Protein AF-A0A7S1EB55-F1 (afdb_monomer)

Sequence (118 aa):
DGFRHRAAELATEWLGPRTELEIQQTLRREVDQERWTSLDRTLKREAGDDGMVHVERLNEPRLQRQRLLLIGRLQRLQRLGLADEAQPGTWTVHNDAEKTLRALGERGDIIRTMQRAM

Organism: Hemiselmis andersenii (NCBI:txid464988)

pLDDT: mean 88.05, std 15.8, range [36.75, 98.56]

Radius of gyration: 16.53 Å; Cα contacts (8 Å, |Δi|>4): 101; chains: 1; bounding box: 44×37×44 Å

Structure (mmCIF, N/CA/C/O backbone):
data_AF-A0A7S1EB55-F1
#
_entry.id   AF-A0A7S1EB55-F1
#
loop_
_atom_site.group_PDB
_atom_site.id
_atom_site.type_symbol
_atom_site.label_atom_id
_atom_site.label_alt_id
_atom_site.label_comp_id
_atom_site.label_asym_id
_atom_site.label_entity_id
_atom_site.label_seq_id
_atom_site.pdbx_PDB_ins_code
_atom_site.Cartn_x
_atom_site.Cartn_y
_atom_site.Cartn_z
_atom_site.occupancy
_atom_site.B_iso_or_equiv
_atom_site.auth_seq_id
_atom_site.auth_comp_id
_atom_site.auth_asym_id
_atom_site.auth_atom_id
_atom_site.pdbx_PDB_model_num
ATOM 1 N N . ASP A 1 1 ? 28.077 0.378 4.914 1.00 45.34 1 ASP A N 1
ATOM 2 C CA . ASP A 1 1 ? 26.864 1.199 4.730 1.00 45.34 1 ASP A CA 1
ATOM 3 C C . ASP A 1 1 ? 26.921 2.024 3.464 1.00 45.34 1 ASP A C 1
ATOM 5 O O . ASP A 1 1 ? 27.881 2.745 3.227 1.00 45.34 1 ASP A O 1
ATOM 9 N N . GLY A 1 2 ? 25.958 1.778 2.577 1.00 46.44 2 GLY A N 1
ATOM 10 C CA . GLY A 1 2 ? 26.042 2.123 1.160 1.00 46.44 2 GLY A CA 1
ATOM 11 C C . GLY A 1 2 ? 25.578 3.536 0.812 1.00 46.44 2 GLY A C 1
ATOM 12 O O . GLY A 1 2 ? 24.846 4.179 1.561 1.00 46.44 2 GLY A O 1
ATOM 13 N N . PHE A 1 3 ? 25.950 3.966 -0.396 1.00 39.62 3 PHE A N 1
ATOM 14 C CA . PHE A 1 3 ? 25.624 5.246 -1.043 1.00 39.62 3 PHE A CA 1
ATOM 15 C C . PHE A 1 3 ? 24.188 5.770 -0.826 1.00 39.62 3 PHE A C 1
ATOM 17 O O . PHE A 1 3 ? 23.989 6.981 -0.806 1.00 39.62 3 PHE A O 1
ATOM 24 N N . ARG A 1 4 ? 23.189 4.897 -0.615 1.00 45.62 4 ARG A N 1
ATOM 25 C CA . ARG A 1 4 ? 21.804 5.291 -0.292 1.00 45.62 4 ARG A CA 1
ATOM 26 C C . ARG A 1 4 ? 21.666 6.082 1.012 1.00 45.62 4 ARG A C 1
ATOM 28 O O . ARG A 1 4 ? 20.822 6.968 1.062 1.00 45.62 4 ARG A O 1
ATOM 35 N N . HIS A 1 5 ? 22.459 5.775 2.039 1.00 36.75 5 HIS A N 1
ATOM 36 C CA . HIS A 1 5 ? 22.375 6.472 3.326 1.00 36.75 5 HIS A CA 1
ATOM 37 C C . HIS A 1 5 ? 22.942 7.894 3.209 1.00 36.75 5 HIS A C 1
ATOM 39 O O . HIS A 1 5 ? 22.239 8.857 3.495 1.00 36.75 5 HIS A O 1
ATOM 45 N N . ARG A 1 6 ? 24.140 8.036 2.620 1.00 45.69 6 ARG A N 1
ATOM 46 C CA . ARG A 1 6 ? 24.749 9.349 2.336 1.00 45.69 6 ARG A CA 1
ATOM 47 C C . ARG A 1 6 ? 23.917 10.215 1.388 1.00 45.69 6 ARG A C 1
ATOM 49 O O . ARG A 1 6 ? 23.848 11.420 1.582 1.00 45.69 6 ARG A O 1
ATOM 56 N N . ALA A 1 7 ? 23.278 9.627 0.373 1.00 50.66 7 ALA A N 1
ATOM 57 C CA . ALA A 1 7 ? 22.420 10.380 -0.545 1.00 50.66 7 ALA A CA 1
ATOM 58 C C . ALA A 1 7 ? 21.149 10.920 0.139 1.00 50.66 7 ALA A C 1
ATOM 60 O O . ALA A 1 7 ? 20.686 12.004 -0.207 1.00 50.66 7 ALA A O 1
ATOM 61 N N . ALA A 1 8 ? 20.595 10.186 1.111 1.00 49.53 8 ALA A N 1
ATOM 62 C CA . ALA A 1 8 ? 19.437 10.631 1.886 1.00 49.53 8 ALA A CA 1
ATOM 63 C C . ALA A 1 8 ? 19.793 11.762 2.871 1.00 49.53 8 ALA A C 1
ATOM 65 O O . ALA A 1 8 ? 19.012 12.701 3.019 1.00 49.53 8 ALA A O 1
ATOM 66 N N . GLU A 1 9 ? 20.975 11.711 3.492 1.00 52.88 9 GLU A N 1
ATOM 67 C CA . GLU A 1 9 ? 21.476 12.780 4.371 1.00 52.88 9 GLU A CA 1
ATOM 68 C C . GLU A 1 9 ? 21.755 14.077 3.594 1.00 52.88 9 GLU A C 1
ATOM 70 O O . GLU A 1 9 ? 21.224 15.125 3.955 1.00 52.88 9 GLU A O 1
ATOM 75 N N . LEU A 1 10 ? 22.469 13.997 2.462 1.00 51.56 10 LEU A N 1
ATOM 76 C CA . LEU A 1 10 ? 22.752 15.154 1.594 1.00 51.56 10 LEU A CA 1
ATOM 77 C C . LEU A 1 10 ? 21.479 15.803 1.028 1.00 51.56 10 LEU A C 1
ATOM 79 O O . LEU A 1 10 ? 21.393 17.023 0.939 1.00 51.56 10 LEU A O 1
ATOM 83 N N . ALA A 1 11 ? 20.465 15.011 0.666 1.00 54.59 11 ALA A N 1
ATOM 84 C CA . ALA A 1 11 ? 19.188 15.558 0.206 1.00 54.59 11 ALA A CA 1
ATOM 85 C C . ALA A 1 11 ? 18.431 16.290 1.330 1.00 54.59 11 ALA A C 1
ATOM 87 O O . ALA A 1 11 ? 17.809 17.318 1.075 1.00 54.59 11 ALA A O 1
ATOM 88 N N . THR A 1 12 ? 18.510 15.788 2.566 1.00 56.69 12 THR A N 1
ATOM 89 C CA . THR A 1 12 ? 17.856 16.393 3.740 1.00 56.69 12 THR A CA 1
ATOM 90 C C . THR A 1 12 ? 18.517 17.715 4.139 1.00 56.69 12 THR A C 1
ATOM 92 O O . THR A 1 12 ? 17.830 18.633 4.573 1.00 56.69 12 THR A O 1
ATOM 95 N N . GLU A 1 13 ? 19.831 17.849 3.948 1.00 57.19 13 GLU A N 1
ATOM 96 C CA . GLU A 1 13 ? 20.578 19.078 4.245 1.00 57.19 13 GLU A CA 1
ATOM 97 C C . GLU A 1 13 ? 20.228 20.237 3.289 1.00 57.19 13 GLU A C 1
ATOM 99 O O . GLU A 1 13 ? 20.185 21.391 3.706 1.00 57.19 13 GLU A O 1
ATOM 104 N N . TRP A 1 14 ? 19.897 19.937 2.028 1.00 57.16 14 TRP A N 1
ATOM 105 C CA . TRP A 1 14 ? 19.578 20.948 1.008 1.00 57.16 14 TRP A CA 1
ATOM 106 C C . TRP A 1 14 ? 18.073 21.213 0.843 1.00 57.16 14 TRP A C 1
ATOM 108 O O . TRP A 1 14 ? 17.688 22.308 0.438 1.00 57.16 14 TRP A O 1
ATOM 118 N N . LEU A 1 15 ? 17.217 20.226 1.139 1.00 64.00 15 LEU A N 1
ATOM 119 C CA . LEU A 1 15 ? 15.754 20.319 0.988 1.00 64.00 15 LEU A CA 1
ATOM 120 C C . LEU A 1 15 ? 15.006 20.424 2.328 1.00 64.00 15 LEU A C 1
ATOM 122 O O . LEU A 1 15 ? 13.803 20.680 2.333 1.00 64.00 15 LEU A O 1
ATOM 126 N N . GLY A 1 16 ? 15.700 20.239 3.454 1.00 66.75 16 GLY A N 1
ATOM 127 C CA . GLY A 1 16 ? 15.094 20.114 4.778 1.00 66.75 16 GLY A CA 1
ATOM 128 C C . GLY A 1 16 ? 14.458 18.734 5.026 1.00 66.75 16 GLY A C 1
ATOM 129 O O . GLY A 1 16 ? 14.359 17.901 4.118 1.00 66.75 16 GLY A O 1
ATOM 130 N N . PRO A 1 17 ? 14.020 18.448 6.269 1.00 72.12 17 PRO A N 1
ATOM 131 C CA . PRO A 1 17 ? 13.246 17.244 6.562 1.00 72.12 17 PRO A CA 1
ATOM 132 C C . PRO A 1 17 ? 11.932 17.267 5.774 1.00 72.12 17 PRO A C 1
ATOM 134 O O . PRO A 1 17 ? 11.227 18.277 5.778 1.00 72.12 17 PRO A O 1
ATOM 137 N N . ARG A 1 18 ? 11.565 16.145 5.136 1.00 73.94 18 ARG A N 1
ATOM 138 C CA . ARG A 1 18 ? 10.251 16.033 4.481 1.00 73.94 18 ARG A CA 1
ATOM 139 C C . ARG A 1 18 ? 9.146 16.351 5.476 1.00 73.94 18 ARG A C 1
ATOM 141 O O . ARG A 1 18 ? 9.063 15.747 6.546 1.00 73.94 18 ARG A O 1
ATOM 148 N N . THR A 1 19 ? 8.255 17.242 5.078 1.00 82.75 19 THR A N 1
ATOM 149 C CA . THR A 1 19 ? 7.072 17.575 5.861 1.00 82.75 19 THR A CA 1
ATOM 150 C C . THR A 1 19 ? 6.078 16.411 5.857 1.00 82.75 19 THR A C 1
ATOM 152 O O . THR A 1 19 ? 6.005 15.623 4.908 1.00 82.75 19 THR A O 1
ATOM 155 N N . GLU A 1 20 ? 5.245 16.321 6.896 1.00 80.19 20 GLU A N 1
ATOM 156 C CA . GLU A 1 20 ? 4.140 15.351 6.945 1.00 80.19 20 GLU A CA 1
ATOM 157 C C . GLU A 1 20 ? 3.234 15.478 5.708 1.00 80.19 20 GLU A C 1
ATOM 159 O O . GLU A 1 20 ? 2.808 14.475 5.141 1.00 80.19 20 GLU A O 1
ATOM 164 N N . LEU A 1 21 ? 2.989 16.706 5.235 1.00 82.81 21 LEU A N 1
ATOM 165 C CA . LEU A 1 21 ? 2.180 16.959 4.043 1.00 82.81 21 LEU A CA 1
ATOM 166 C C . LEU A 1 21 ? 2.782 16.306 2.795 1.00 82.81 21 LEU A C 1
ATOM 168 O O . LEU A 1 21 ? 2.072 15.652 2.033 1.00 82.81 21 LEU A O 1
ATOM 172 N N . GLU A 1 22 ? 4.086 16.458 2.587 1.00 85.19 22 GLU A N 1
ATOM 173 C CA . GLU A 1 22 ? 4.776 15.842 1.459 1.00 85.19 22 GLU A CA 1
ATOM 174 C C . GLU A 1 22 ? 4.739 14.313 1.560 1.00 85.19 22 GLU A C 1
ATOM 176 O O . GLU A 1 22 ? 4.464 13.635 0.565 1.00 85.19 22 GLU A O 1
ATOM 181 N N . ILE A 1 23 ? 4.962 13.758 2.756 1.00 84.50 23 ILE A N 1
ATOM 182 C CA . ILE A 1 23 ? 4.848 12.314 3.008 1.00 84.50 23 ILE A CA 1
ATOM 183 C C . ILE A 1 23 ? 3.452 11.821 2.606 1.00 84.50 23 ILE A C 1
ATOM 185 O O . ILE A 1 23 ? 3.341 10.891 1.805 1.00 84.50 23 ILE A O 1
ATOM 189 N N . GLN A 1 24 ? 2.395 12.497 3.060 1.00 86.50 24 GLN A N 1
ATOM 190 C CA . GLN A 1 24 ? 1.012 12.169 2.705 1.00 86.50 24 GLN A CA 1
ATOM 191 C C . GLN A 1 24 ? 0.749 12.281 1.198 1.00 86.50 24 GLN A C 1
ATOM 193 O O . GLN A 1 24 ? 0.080 11.423 0.623 1.00 86.50 24 GLN A O 1
ATOM 198 N N . GLN A 1 25 ? 1.291 13.297 0.522 1.00 90.81 25 GLN A N 1
ATOM 199 C CA . GLN A 1 25 ? 1.160 13.434 -0.932 1.00 90.81 25 GLN A CA 1
ATOM 200 C C . GLN A 1 25 ? 1.838 12.287 -1.688 1.00 90.81 25 GLN A C 1
ATOM 202 O O . GLN A 1 25 ? 1.285 11.796 -2.672 1.00 90.81 25 GLN A O 1
ATOM 207 N N . THR A 1 26 ? 3.010 11.834 -1.238 1.00 91.88 26 THR A N 1
ATOM 208 C CA . THR A 1 26 ? 3.666 10.656 -1.822 1.00 91.88 26 THR A CA 1
ATOM 209 C C . THR A 1 26 ? 2.822 9.410 -1.626 1.00 91.88 26 THR A C 1
ATOM 211 O O . THR A 1 26 ? 2.550 8.721 -2.604 1.00 91.88 26 THR A O 1
ATOM 214 N N . LEU A 1 27 ? 2.354 9.155 -0.401 1.00 93.44 27 LEU A N 1
ATOM 215 C CA . LEU A 1 27 ? 1.539 7.979 -0.101 1.00 93.44 27 LEU A CA 1
ATOM 216 C C . LEU A 1 27 ? 0.227 7.976 -0.897 1.00 93.44 27 LEU A C 1
ATOM 218 O O . LEU A 1 27 ? -0.166 6.941 -1.423 1.00 93.44 27 LEU A O 1
ATOM 222 N N . ARG A 1 28 ? -0.415 9.137 -1.085 1.00 96.25 28 ARG A N 1
ATOM 223 C CA . ARG A 1 28 ? -1.595 9.270 -1.960 1.00 96.25 28 ARG A CA 1
ATOM 224 C C . ARG A 1 28 ? -1.316 8.815 -3.387 1.00 96.25 28 ARG A C 1
ATOM 226 O O . ARG A 1 28 ? -2.135 8.114 -3.965 1.00 96.25 28 ARG A O 1
ATOM 233 N N . ARG A 1 29 ? -0.157 9.176 -3.946 1.00 96.38 29 ARG A N 1
ATOM 234 C CA . ARG A 1 29 ? 0.236 8.746 -5.297 1.00 96.38 29 ARG A CA 1
ATOM 235 C C . ARG A 1 29 ? 0.536 7.253 -5.374 1.00 96.38 29 ARG A C 1
ATOM 237 O O . ARG A 1 29 ? 0.454 6.704 -6.463 1.00 96.38 29 ARG A O 1
ATOM 244 N N . GLU A 1 30 ? 0.923 6.608 -4.275 1.00 98.19 30 GLU A N 1
ATOM 245 C CA . GLU A 1 30 ? 1.200 5.166 -4.252 1.00 98.19 30 GLU A CA 1
ATOM 246 C C . GLU A 1 30 ? -0.069 4.317 -4.375 1.00 98.19 30 GLU A C 1
ATOM 248 O O . GLU A 1 30 ? 0.008 3.214 -4.911 1.00 98.19 30 GLU A O 1
ATOM 253 N N . VAL A 1 31 ? -1.230 4.835 -3.950 1.00 98.50 31 VAL A N 1
ATOM 254 C CA . VAL A 1 31 ? -2.509 4.105 -3.969 1.00 98.50 31 VAL A CA 1
ATOM 255 C C . VAL A 1 31 ? -2.787 3.492 -5.341 1.00 98.50 31 VAL A C 1
ATOM 257 O O . VAL A 1 31 ? -3.038 2.290 -5.425 1.00 98.50 31 VAL A O 1
ATOM 260 N N . ASP A 1 32 ? -2.657 4.276 -6.412 1.00 97.75 32 ASP A N 1
ATOM 261 C CA . ASP A 1 32 ? -3.045 3.859 -7.764 1.00 97.75 32 ASP A CA 1
ATOM 262 C C . ASP A 1 32 ? -1.929 3.189 -8.578 1.00 97.75 32 ASP A C 1
ATOM 264 O O . ASP A 1 32 ? -2.200 2.647 -9.655 1.00 97.75 32 ASP A O 1
ATOM 268 N N . GLN A 1 33 ? -0.685 3.196 -8.086 1.00 97.69 33 GLN A N 1
ATOM 269 C CA . GLN A 1 33 ? 0.463 2.714 -8.856 1.00 97.69 33 GLN A CA 1
ATOM 270 C C . GLN A 1 33 ? 0.436 1.201 -9.066 1.00 97.69 33 GLN A C 1
ATOM 272 O O . GLN A 1 33 ? 0.347 0.423 -8.121 1.00 97.69 33 GLN A O 1
ATOM 277 N N . GLU A 1 34 ? 0.657 0.766 -10.300 1.00 97.69 34 GLU A N 1
ATOM 278 C CA . GLU A 1 34 ? 0.824 -0.648 -10.657 1.00 97.69 34 GLU A CA 1
ATOM 279 C C . GLU A 1 34 ? 2.257 -1.122 -10.373 1.00 97.69 34 GLU A C 1
ATOM 281 O O . GLU A 1 34 ? 2.973 -1.595 -11.249 1.00 97.69 34 GLU A O 1
ATOM 286 N N . ARG A 1 35 ? 2.720 -0.919 -9.137 1.00 98.06 35 ARG A N 1
ATOM 287 C CA . ARG A 1 35 ? 4.025 -1.387 -8.664 1.00 98.06 35 ARG A CA 1
ATOM 288 C C . ARG A 1 35 ? 4.002 -1.708 -7.180 1.00 98.06 35 ARG A C 1
ATOM 290 O O . ARG A 1 35 ? 3.080 -1.291 -6.492 1.00 98.06 35 ARG A O 1
ATOM 297 N N . TRP A 1 36 ? 5.024 -2.403 -6.682 1.00 98.31 36 TRP A N 1
ATOM 298 C CA . TRP A 1 36 ? 5.172 -2.652 -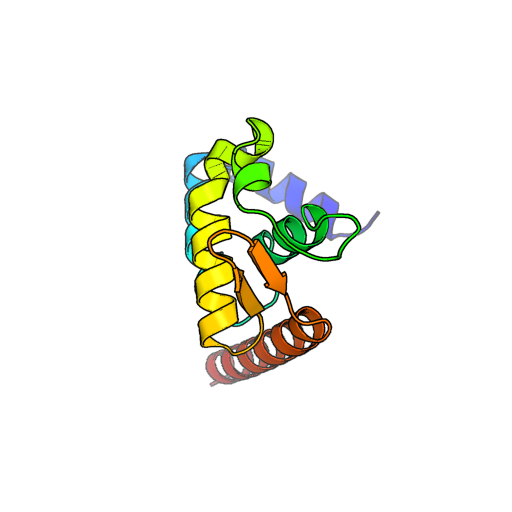5.245 1.00 98.31 36 TRP A CA 1
ATOM 299 C C . TRP A 1 36 ? 5.594 -1.364 -4.525 1.00 98.31 36 TRP A C 1
ATOM 301 O O . TRP A 1 36 ? 6.606 -0.754 -4.882 1.00 98.31 36 TRP A O 1
ATOM 311 N N . THR A 1 37 ? 4.820 -0.944 -3.527 1.00 98.25 37 THR A N 1
ATOM 312 C CA . THR A 1 37 ? 4.912 0.367 -2.863 1.00 98.25 37 THR A CA 1
ATOM 313 C C . THR A 1 37 ? 5.198 0.250 -1.360 1.00 98.25 37 THR A C 1
ATOM 315 O O . THR A 1 37 ? 5.491 -0.827 -0.830 1.00 98.25 37 THR A O 1
ATOM 318 N N . SER A 1 38 ? 5.198 1.376 -0.638 1.00 97.19 38 SER A N 1
ATOM 319 C CA . SER A 1 38 ? 5.269 1.349 0.825 1.00 97.19 38 SER A CA 1
ATOM 320 C C . SER A 1 38 ? 3.947 0.925 1.464 1.00 97.19 38 SER A C 1
ATOM 322 O O . SER A 1 38 ? 3.985 0.186 2.446 1.00 97.19 38 SER A O 1
ATOM 324 N N . LEU A 1 39 ? 2.806 1.281 0.861 1.00 98.12 39 LEU A N 1
ATOM 325 C CA . LEU A 1 39 ? 1.482 0.850 1.319 1.00 98.12 39 LEU A CA 1
ATOM 326 C C . LEU A 1 39 ? 1.359 -0.677 1.326 1.00 98.12 39 LEU A C 1
ATOM 328 O O . LEU A 1 39 ? 0.872 -1.241 2.300 1.00 98.12 39 LEU A O 1
ATOM 332 N N . ASP A 1 40 ? 1.883 -1.353 0.300 1.00 98.31 40 ASP A N 1
ATOM 333 C CA . ASP A 1 40 ? 1.840 -2.819 0.225 1.00 98.31 40 ASP A CA 1
ATOM 334 C C . ASP A 1 40 ? 2.693 -3.489 1.317 1.00 98.31 40 ASP A C 1
ATOM 336 O O . ASP A 1 40 ? 2.304 -4.502 1.898 1.00 98.31 40 ASP A O 1
ATOM 340 N N . ARG A 1 41 ? 3.844 -2.892 1.659 1.00 97.56 41 ARG A N 1
ATOM 341 C CA . ARG A 1 41 ? 4.683 -3.355 2.778 1.00 97.56 41 ARG A CA 1
ATOM 342 C C . ARG A 1 41 ? 3.999 -3.162 4.125 1.00 97.56 41 ARG A C 1
ATOM 344 O O . ARG A 1 41 ? 4.198 -3.990 5.011 1.00 97.56 41 ARG A O 1
ATOM 351 N N . THR A 1 42 ? 3.237 -2.082 4.284 1.00 97.00 42 THR A N 1
ATOM 352 C CA . THR A 1 42 ? 2.405 -1.878 5.471 1.00 97.00 42 THR A CA 1
ATOM 353 C C . THR A 1 42 ? 1.310 -2.937 5.513 1.00 97.00 42 THR A C 1
ATOM 355 O O . THR A 1 42 ? 1.278 -3.694 6.469 1.00 97.00 42 THR A O 1
ATOM 358 N N . LEU A 1 43 ? 0.509 -3.106 4.456 1.00 97.38 43 LEU A N 1
ATOM 359 C CA . LEU A 1 43 ? -0.543 -4.133 4.400 1.00 97.38 43 LEU A CA 1
ATOM 360 C C . LEU A 1 43 ? -0.017 -5.539 4.727 1.00 97.38 43 LEU A C 1
ATOM 362 O O . LEU A 1 43 ? -0.600 -6.228 5.553 1.00 97.38 43 LEU A O 1
ATOM 366 N N . LYS A 1 44 ? 1.128 -5.933 4.155 1.00 95.69 44 LYS A N 1
ATOM 367 C CA . LYS A 1 44 ? 1.769 -7.227 4.440 1.00 95.69 44 LYS A CA 1
ATOM 368 C C . LYS A 1 44 ? 2.188 -7.383 5.906 1.00 95.69 44 LYS A C 1
ATOM 370 O O . LYS A 1 44 ? 2.167 -8.490 6.424 1.00 95.69 44 LYS A O 1
ATOM 375 N N . ARG A 1 45 ? 2.602 -6.294 6.562 1.00 95.25 45 ARG A N 1
ATOM 376 C CA . ARG A 1 45 ? 2.969 -6.284 7.988 1.00 95.25 45 ARG A CA 1
ATOM 377 C C . ARG A 1 45 ? 1.742 -6.340 8.896 1.00 95.25 45 ARG A C 1
ATOM 379 O O . ARG A 1 45 ? 1.825 -6.928 9.964 1.00 95.25 45 ARG A O 1
ATOM 386 N N . GLU A 1 46 ? 0.652 -5.699 8.484 1.00 95.50 46 GLU A N 1
ATOM 387 C CA . GLU A 1 46 ? -0.599 -5.630 9.248 1.00 95.50 46 GLU A CA 1
ATOM 388 C C . GLU A 1 46 ? -1.519 -6.836 9.032 1.00 95.50 46 GLU A C 1
ATOM 390 O O . GLU A 1 46 ? -2.561 -6.936 9.685 1.00 95.50 46 GLU A O 1
ATOM 395 N N . ALA A 1 47 ? -1.154 -7.739 8.119 1.00 94.31 47 ALA A N 1
ATOM 396 C CA . ALA A 1 47 ? -1.816 -9.023 7.983 1.00 94.31 47 ALA A CA 1
ATOM 397 C C . ALA A 1 47 ? -1.715 -9.796 9.308 1.00 94.31 47 ALA A C 1
ATOM 399 O O . ALA A 1 47 ? -0.653 -9.838 9.933 1.00 94.31 47 ALA A O 1
ATOM 400 N N . GLY A 1 48 ? -2.834 -10.369 9.750 1.00 88.81 48 GLY A N 1
ATOM 401 C CA . GLY A 1 48 ? -2.873 -11.226 10.927 1.00 88.81 48 GLY A CA 1
ATOM 402 C C . GLY A 1 48 ? -2.144 -12.549 10.699 1.00 88.81 48 GLY A C 1
ATOM 403 O O . GLY A 1 48 ? -1.644 -12.834 9.610 1.00 88.81 48 GLY A O 1
ATOM 404 N 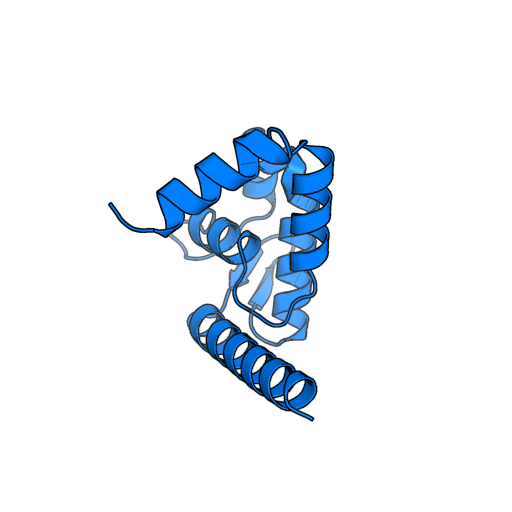N . ASP A 1 49 ? -2.134 -13.395 11.727 1.00 88.69 49 ASP A N 1
ATOM 405 C CA . ASP A 1 49 ? -1.555 -14.745 11.647 1.00 88.69 49 ASP A CA 1
ATOM 406 C C . ASP A 1 49 ? -2.282 -15.641 10.623 1.00 88.69 49 ASP A C 1
ATOM 408 O O . ASP A 1 49 ? -1.726 -16.618 10.128 1.00 88.69 49 ASP A O 1
ATOM 412 N N . ASP A 1 50 ? -3.520 -15.279 10.276 1.00 89.56 50 ASP A N 1
ATOM 413 C CA . ASP A 1 50 ? -4.344 -15.871 9.218 1.00 89.56 50 ASP A CA 1
ATOM 414 C C . ASP A 1 50 ? -3.957 -15.403 7.800 1.00 89.56 50 ASP A C 1
ATOM 416 O O . ASP A 1 50 ? -4.534 -15.862 6.814 1.00 89.56 50 ASP A O 1
ATOM 420 N N . GLY A 1 51 ? -2.994 -14.485 7.678 1.00 90.19 51 GLY A N 1
ATOM 421 C CA . GLY A 1 51 ? -2.600 -13.867 6.413 1.00 90.19 51 GLY A CA 1
ATOM 422 C C . GLY A 1 51 ? -3.619 -12.861 5.870 1.00 90.19 51 GLY A C 1
ATOM 423 O O . GLY A 1 51 ? -3.474 -12.403 4.735 1.00 90.19 51 GLY A O 1
ATOM 424 N N . MET A 1 52 ? -4.641 -12.499 6.653 1.00 95.50 52 MET A N 1
ATOM 425 C CA . MET A 1 52 ? -5.695 -11.575 6.241 1.00 95.50 52 MET A CA 1
ATOM 426 C C . MET A 1 52 ? -5.466 -10.183 6.830 1.00 95.50 52 MET A C 1
ATOM 428 O O . MET A 1 52 ? -5.037 -10.013 7.971 1.00 95.50 52 MET A O 1
ATOM 432 N N . VAL A 1 53 ? -5.793 -9.153 6.055 1.00 96.44 53 VAL A N 1
ATOM 433 C CA . VAL A 1 53 ? -5.810 -7.769 6.523 1.00 96.44 53 VAL A CA 1
ATOM 434 C C . VAL A 1 53 ? -7.217 -7.434 7.001 1.00 96.44 53 VAL A C 1
ATOM 436 O O . VAL A 1 53 ? -8.161 -7.367 6.216 1.00 96.44 53 VAL A O 1
ATOM 439 N N . HIS A 1 54 ? -7.345 -7.181 8.299 1.00 96.12 54 HIS A N 1
ATOM 440 C CA . HIS A 1 54 ? -8.598 -6.758 8.921 1.00 96.12 54 HIS A CA 1
ATOM 441 C C . HIS A 1 54 ? -8.640 -5.230 8.997 1.00 96.12 54 HIS A C 1
ATOM 443 O O . HIS A 1 54 ? -7.774 -4.613 9.619 1.00 96.12 54 HIS A O 1
ATOM 449 N N . VAL A 1 55 ? -9.650 -4.597 8.395 1.00 94.25 55 VAL A N 1
ATOM 450 C CA . VAL A 1 55 ? -9.822 -3.130 8.379 1.00 94.25 55 VAL A CA 1
ATOM 451 C C . VAL A 1 55 ? -9.907 -2.559 9.7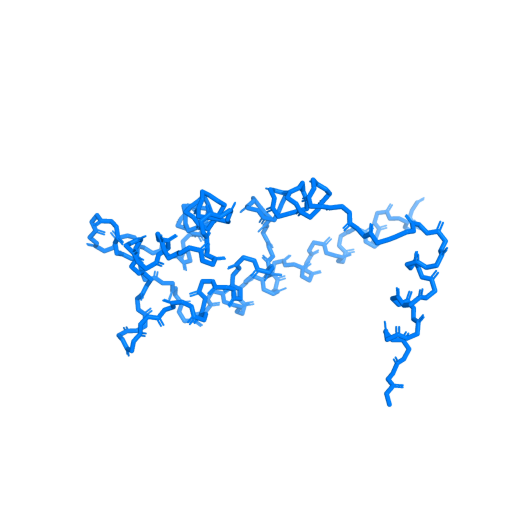96 1.00 94.25 55 VAL A C 1
ATOM 453 O O . VAL A 1 55 ? -9.480 -1.429 10.030 1.00 94.25 55 VAL A O 1
ATOM 456 N N . GLU A 1 56 ? -10.384 -3.345 10.760 1.00 93.69 56 GLU A N 1
ATOM 457 C CA . GLU A 1 56 ? -10.382 -2.974 12.175 1.00 93.69 56 GLU A CA 1
ATOM 458 C C . GLU A 1 56 ? -8.971 -2.725 12.723 1.00 93.69 56 GLU A C 1
ATOM 460 O O . GLU A 1 56 ? -8.766 -1.736 13.426 1.00 93.69 56 GLU A O 1
ATOM 465 N N . ARG A 1 57 ? -7.971 -3.535 12.336 1.00 92.62 57 ARG A N 1
ATOM 466 C CA . ARG A 1 57 ? -6.559 -3.306 12.705 1.00 92.62 57 ARG A CA 1
ATOM 467 C C . ARG A 1 57 ? -6.031 -1.995 12.125 1.00 92.62 57 ARG A C 1
ATOM 469 O O . ARG A 1 57 ? -5.220 -1.313 12.744 1.00 92.62 57 ARG A O 1
ATOM 476 N N . LEU A 1 58 ? -6.551 -1.570 10.972 1.00 94.44 58 LEU A N 1
ATOM 477 C CA . LEU A 1 58 ? -6.180 -0.293 10.356 1.00 94.44 58 LEU A CA 1
ATOM 478 C C . LEU A 1 58 ? -6.712 0.934 11.128 1.00 94.44 58 LEU A C 1
ATOM 480 O O . LEU A 1 58 ? -6.331 2.058 10.794 1.00 94.44 58 LEU A O 1
ATOM 484 N N . ASN A 1 59 ? -7.561 0.745 12.149 1.00 93.25 59 ASN A N 1
ATOM 485 C CA . ASN A 1 59 ? -7.993 1.801 13.076 1.00 93.25 59 ASN A CA 1
ATOM 486 C C . ASN A 1 59 ? -6.974 2.083 14.194 1.00 93.25 59 ASN A C 1
ATOM 488 O O . ASN A 1 59 ? -7.184 2.999 14.990 1.00 93.25 59 ASN A O 1
ATOM 492 N N . GLU A 1 60 ? -5.893 1.303 14.306 1.00 94.62 60 GLU A N 1
ATOM 493 C CA . GLU A 1 60 ? -4.884 1.544 15.336 1.00 94.62 60 GLU A CA 1
ATOM 494 C C . GLU A 1 60 ? -4.302 2.971 15.229 1.00 94.62 60 GLU A C 1
ATOM 496 O O . GLU A 1 60 ? -4.019 3.438 14.119 1.00 94.62 60 GLU A O 1
ATOM 501 N N . PRO A 1 61 ? -4.036 3.671 16.355 1.00 94.44 61 PRO A N 1
ATOM 502 C CA . PRO A 1 61 ? -3.584 5.068 16.336 1.00 94.44 61 PRO A CA 1
ATOM 503 C C . PRO A 1 61 ? -2.360 5.331 15.446 1.00 94.44 61 PRO A C 1
ATOM 505 O O . PRO A 1 61 ? -2.263 6.379 14.806 1.00 94.44 61 PRO A O 1
ATOM 508 N N . ARG A 1 62 ? -1.445 4.357 15.352 1.00 93.00 62 ARG A N 1
ATOM 509 C CA . ARG A 1 62 ? -0.246 4.411 14.496 1.00 93.00 62 ARG A CA 1
ATOM 510 C C . ARG A 1 62 ? -0.554 4.373 12.991 1.00 93.00 62 ARG A C 1
ATOM 512 O O . ARG A 1 62 ? 0.234 4.887 12.203 1.00 93.00 62 ARG A O 1
ATOM 519 N N . LEU A 1 63 ? -1.687 3.795 12.588 1.00 94.25 63 LEU A N 1
ATOM 520 C CA . LEU A 1 63 ? -2.129 3.680 11.193 1.00 94.25 63 LEU A CA 1
ATOM 521 C C . LEU A 1 63 ? -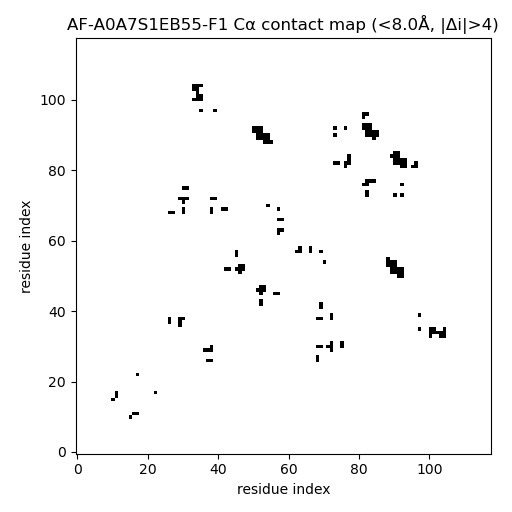3.190 4.713 10.821 1.00 94.25 63 LEU A C 1
ATOM 523 O O . LEU A 1 63 ? -3.433 4.917 9.634 1.00 94.25 63 LEU A O 1
ATOM 527 N N . GLN A 1 64 ? -3.776 5.414 11.794 1.00 91.38 64 GLN A N 1
ATOM 528 C CA . GLN A 1 64 ? -4.911 6.315 11.584 1.00 91.38 64 GLN A CA 1
ATOM 529 C C . GLN A 1 64 ? -4.701 7.321 10.438 1.00 91.38 64 GLN A C 1
ATOM 531 O O . GLN A 1 64 ? -5.613 7.562 9.648 1.00 91.38 64 GLN A O 1
ATOM 536 N N . ARG A 1 65 ? -3.485 7.871 10.291 1.00 90.25 65 ARG A N 1
ATOM 537 C CA . ARG A 1 65 ? -3.148 8.807 9.198 1.00 90.25 65 ARG A CA 1
ATOM 538 C C . ARG A 1 65 ? -3.112 8.144 7.817 1.00 90.25 65 ARG A C 1
ATOM 540 O O . ARG A 1 65 ? -3.377 8.804 6.822 1.00 90.25 65 ARG A O 1
ATOM 547 N N . GLN A 1 66 ? -2.767 6.859 7.750 1.00 94.50 66 GLN A N 1
ATOM 548 C CA . GLN A 1 66 ? -2.634 6.087 6.509 1.00 94.50 66 GLN A CA 1
ATOM 549 C C . GLN A 1 66 ? -3.867 5.232 6.203 1.00 94.50 66 GLN A C 1
ATOM 551 O O . GLN A 1 66 ? -3.986 4.736 5.087 1.00 94.50 66 GLN A O 1
ATOM 556 N N . ARG A 1 67 ? -4.797 5.074 7.151 1.00 95.88 67 ARG A N 1
ATOM 557 C CA . ARG A 1 67 ? -5.955 4.174 7.064 1.00 95.88 67 ARG A CA 1
ATOM 558 C C . ARG A 1 67 ? -6.684 4.250 5.724 1.00 95.88 67 ARG A C 1
ATOM 560 O O . ARG A 1 67 ? -6.861 3.234 5.060 1.00 95.88 67 ARG A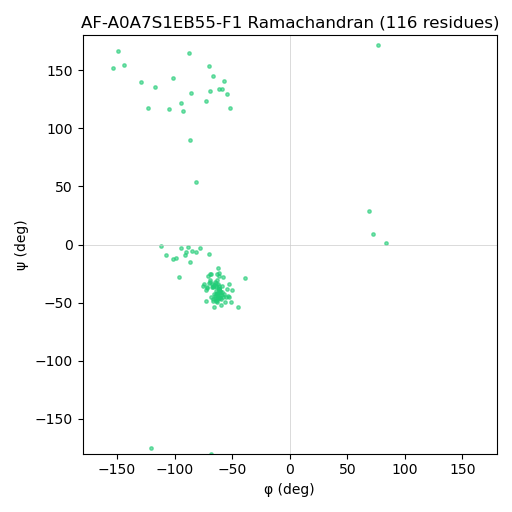 O 1
ATOM 567 N N . LEU A 1 68 ? -7.078 5.453 5.303 1.00 97.00 68 LEU A N 1
ATOM 568 C CA . LEU A 1 68 ? -7.803 5.644 4.041 1.00 97.00 68 LEU A CA 1
ATOM 569 C C . LEU A 1 68 ? -6.955 5.281 2.813 1.00 97.00 68 LEU A C 1
ATOM 571 O O . LEU A 1 68 ? -7.491 4.781 1.829 1.00 97.00 68 LEU A O 1
ATOM 575 N N . LEU A 1 69 ? -5.638 5.486 2.877 1.00 98.00 69 LEU A N 1
ATOM 576 C CA . LEU A 1 69 ? -4.708 5.128 1.803 1.00 98.00 69 LEU A CA 1
ATOM 577 C C . LEU A 1 69 ? -4.520 3.612 1.718 1.00 98.00 69 LEU A C 1
ATOM 579 O O . LEU A 1 69 ? -4.492 3.066 0.622 1.00 98.00 69 LEU A O 1
ATOM 583 N N . LEU A 1 70 ? -4.446 2.927 2.861 1.00 98.31 70 LEU A N 1
ATOM 584 C CA . LEU A 1 70 ? -4.348 1.468 2.935 1.00 98.31 70 LEU A CA 1
ATOM 585 C C . LEU A 1 70 ? -5.623 0.795 2.407 1.00 98.31 70 LEU A C 1
ATOM 587 O O . LEU A 1 70 ? -5.531 -0.130 1.607 1.00 98.31 70 LEU A O 1
ATOM 591 N N . ILE A 1 71 ? -6.804 1.312 2.768 1.00 97.94 71 ILE A N 1
ATOM 592 C CA . ILE A 1 71 ? -8.090 0.834 2.229 1.00 97.94 71 ILE A CA 1
ATOM 593 C C . ILE A 1 71 ? -8.174 1.092 0.720 1.00 97.94 71 ILE A C 1
ATOM 595 O O . ILE A 1 71 ? -8.482 0.182 -0.047 1.00 97.94 71 ILE A O 1
ATOM 599 N N . GLY A 1 72 ? -7.853 2.309 0.269 1.00 98.25 72 GLY A N 1
ATOM 600 C CA . GLY A 1 72 ? -7.827 2.626 -1.161 1.00 98.25 72 GLY A CA 1
ATOM 601 C C . GLY A 1 72 ? -6.851 1.735 -1.932 1.00 98.25 72 GLY A C 1
ATOM 602 O O . GLY A 1 72 ? -7.138 1.314 -3.054 1.00 98.25 72 GLY A O 1
ATOM 603 N N . ARG A 1 73 ? -5.718 1.383 -1.311 1.00 98.50 73 ARG A N 1
ATOM 604 C CA . ARG A 1 73 ? -4.744 0.462 -1.890 1.00 98.50 73 ARG A CA 1
ATOM 605 C C . ARG A 1 73 ? -5.297 -0.954 -2.010 1.00 98.50 73 ARG A C 1
ATOM 607 O O . ARG A 1 73 ? -5.186 -1.523 -3.088 1.00 98.50 73 ARG A O 1
ATOM 614 N N . LEU A 1 74 ? -5.937 -1.495 -0.973 1.00 98.44 74 LEU A N 1
ATOM 615 C CA . LEU A 1 74 ? -6.611 -2.800 -1.032 1.00 98.44 74 LEU A CA 1
ATOM 616 C C . LEU A 1 74 ? -7.643 -2.854 -2.169 1.00 98.44 74 LEU A C 1
ATOM 618 O O . LEU A 1 74 ? -7.611 -3.766 -2.993 1.00 98.44 74 LEU A O 1
ATOM 622 N N . GLN A 1 75 ? -8.464 -1.811 -2.310 1.00 98.25 75 GLN A N 1
ATOM 623 C CA . GLN A 1 75 ? -9.413 -1.691 -3.422 1.00 98.25 75 GLN A CA 1
ATOM 624 C C . GLN A 1 75 ? -8.714 -1.640 -4.790 1.00 98.25 75 GLN A C 1
ATOM 626 O O . GLN A 1 75 ? -9.214 -2.198 -5.769 1.00 98.25 75 GLN A O 1
ATOM 631 N N . ARG A 1 76 ? -7.559 -0.965 -4.894 1.00 98.56 76 ARG A N 1
ATOM 632 C CA . ARG A 1 76 ? -6.758 -0.958 -6.126 1.00 98.56 76 ARG A CA 1
ATOM 633 C C . ARG A 1 76 ? -6.212 -2.346 -6.445 1.00 98.56 76 ARG A C 1
ATOM 635 O O . ARG A 1 76 ? -6.286 -2.745 -7.605 1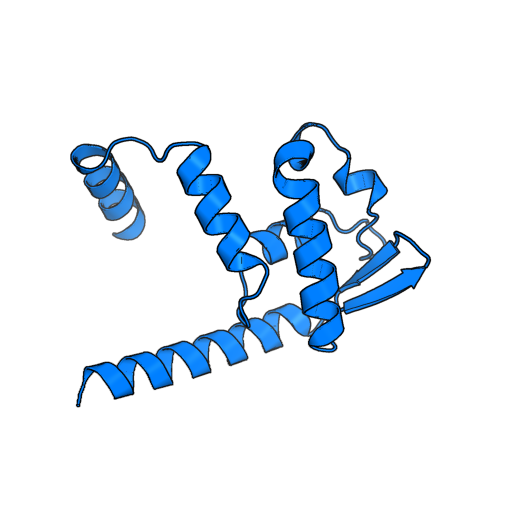.00 98.56 76 ARG A O 1
ATOM 642 N N . LEU A 1 77 ? -5.691 -3.059 -5.448 1.00 98.44 77 LEU A N 1
ATOM 643 C CA . LEU A 1 77 ? -5.194 -4.426 -5.601 1.00 98.44 77 LEU A CA 1
ATOM 644 C C . LEU A 1 77 ? -6.310 -5.371 -6.054 1.00 98.44 77 LEU A C 1
ATOM 646 O O . LEU A 1 77 ? -6.091 -6.142 -6.982 1.00 98.44 77 LEU A O 1
ATOM 650 N N . GLN A 1 78 ? -7.523 -5.237 -5.517 1.00 98.06 78 GLN A N 1
ATOM 651 C CA . GLN A 1 78 ? -8.676 -6.009 -5.988 1.00 98.06 78 GLN A CA 1
ATOM 652 C C . GLN A 1 78 ? -9.042 -5.708 -7.440 1.00 98.06 78 GLN A C 1
ATOM 654 O O . GLN A 1 78 ? -9.280 -6.630 -8.215 1.00 98.06 78 GLN A O 1
ATOM 659 N N . ARG A 1 79 ? -9.010 -4.440 -7.873 1.00 98.25 79 ARG A N 1
ATOM 660 C CA . ARG A 1 79 ? -9.202 -4.103 -9.300 1.00 98.25 79 ARG A CA 1
ATOM 661 C C . ARG A 1 79 ? -8.133 -4.712 -10.215 1.00 98.25 79 ARG A C 1
ATOM 663 O O . ARG A 1 79 ? -8.386 -4.866 -11.404 1.00 98.25 79 ARG A O 1
ATOM 670 N N . LEU A 1 80 ? -6.949 -5.014 -9.683 1.00 97.75 80 LEU A N 1
ATOM 671 C CA . LEU A 1 80 ? -5.873 -5.710 -10.394 1.00 97.75 80 LEU A CA 1
ATOM 672 C C . LEU A 1 80 ? -5.968 -7.240 -10.270 1.00 97.75 80 LEU A C 1
ATOM 674 O O . LEU A 1 80 ? -5.134 -7.933 -10.844 1.00 97.75 80 LEU A O 1
ATOM 678 N N . GLY A 1 81 ? -6.952 -7.761 -9.531 1.00 97.75 81 GLY A N 1
ATOM 679 C CA . GLY A 1 81 ? -7.085 -9.188 -9.244 1.00 97.75 81 GLY A CA 1
ATOM 680 C C . GLY A 1 81 ? -5.987 -9.728 -8.328 1.00 97.75 81 GLY A C 1
ATOM 681 O O . GLY A 1 81 ? -5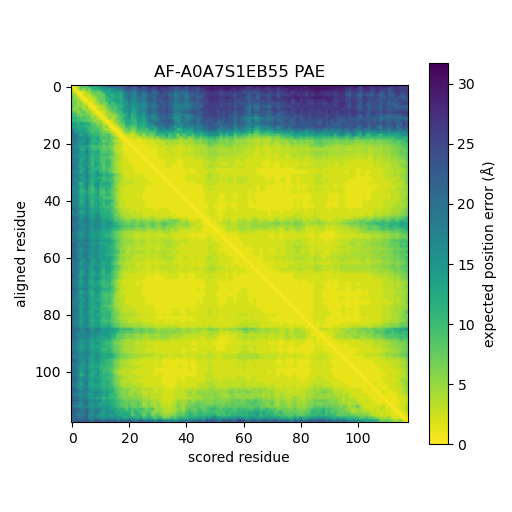.614 -10.881 -8.474 1.00 97.75 81 GLY A O 1
ATOM 682 N N . LEU A 1 82 ? -5.435 -8.890 -7.442 1.00 98.25 82 LEU A N 1
ATOM 683 C CA . LEU A 1 82 ? -4.336 -9.229 -6.521 1.00 98.25 82 LEU A CA 1
ATOM 684 C C . LEU A 1 82 ? -4.761 -9.261 -5.046 1.00 98.25 82 LEU A C 1
ATOM 686 O O . LEU A 1 82 ? -3.933 -9.479 -4.159 1.00 98.25 82 LEU A O 1
ATOM 690 N N . ALA A 1 83 ? -6.024 -8.956 -4.766 1.00 98.12 83 ALA A N 1
ATOM 691 C CA . ALA A 1 83 ? -6.606 -9.043 -3.439 1.00 98.12 83 ALA A CA 1
ATOM 692 C C . ALA A 1 83 ? -8.115 -9.267 -3.550 1.00 98.12 83 ALA A C 1
ATOM 694 O O . ALA A 1 83 ? -8.730 -8.792 -4.500 1.00 98.12 83 ALA A O 1
ATOM 695 N N . ASP A 1 84 ? -8.706 -9.911 -2.551 1.00 97.50 84 ASP A N 1
ATOM 696 C CA . ASP A 1 84 ? -10.152 -10.107 -2.452 1.00 97.50 84 ASP A CA 1
ATOM 697 C C . ASP A 1 84 ? -10.658 -9.672 -1.077 1.00 97.50 84 ASP A C 1
ATOM 699 O O . ASP A 1 84 ? -10.027 -9.949 -0.056 1.00 97.50 84 ASP A O 1
ATOM 703 N N . GLU A 1 85 ? -11.821 -9.026 -1.039 1.00 96.69 85 GLU A N 1
ATOM 704 C CA . GLU A 1 85 ? -12.575 -8.803 0.195 1.00 96.69 85 GLU A CA 1
ATOM 705 C C . GLU A 1 85 ? -13.473 -10.023 0.445 1.00 96.69 85 GLU A C 1
ATOM 707 O O . GLU A 1 85 ? -14.600 -10.103 -0.041 1.00 96.69 85 GLU A O 1
ATOM 712 N N . ALA A 1 86 ? -12.941 -11.017 1.163 1.00 88.31 86 ALA A N 1
ATOM 713 C CA . ALA A 1 86 ? -13.650 -12.268 1.443 1.00 88.31 86 ALA A CA 1
ATOM 714 C C . ALA A 1 86 ? -14.909 -12.040 2.298 1.00 88.31 86 ALA A C 1
ATOM 716 O O . ALA A 1 86 ? -15.904 -12.752 2.163 1.00 88.31 86 ALA A O 1
ATOM 717 N N . GLN A 1 87 ? -14.852 -11.045 3.185 1.00 92.12 87 GLN A N 1
ATOM 718 C CA . GLN A 1 87 ? -15.958 -10.562 4.007 1.00 92.12 87 GLN A CA 1
ATOM 719 C C . GLN A 1 87 ? -15.824 -9.045 4.159 1.00 92.12 87 GLN A C 1
ATOM 721 O O . GLN A 1 87 ? -14.700 -8.548 4.093 1.00 92.12 87 GLN A O 1
ATOM 726 N N . PRO A 1 88 ? -16.915 -8.299 4.409 1.00 93.12 88 PRO A N 1
ATOM 727 C CA . PRO A 1 88 ? -16.831 -6.857 4.617 1.00 93.12 88 PRO A CA 1
ATOM 728 C C . PRO A 1 88 ? -15.781 -6.497 5.678 1.00 93.12 88 PRO A C 1
ATOM 730 O O . PRO A 1 88 ? -15.904 -6.878 6.839 1.00 93.12 88 PRO A O 1
ATOM 733 N N . GLY A 1 89 ? -14.746 -5.760 5.278 1.00 93.44 89 GLY A N 1
ATOM 734 C CA . GLY A 1 89 ? -13.651 -5.357 6.156 1.00 93.44 89 GLY A CA 1
ATOM 735 C C . GLY A 1 89 ? -12.537 -6.392 6.351 1.00 93.44 89 GLY A C 1
ATOM 736 O O . GLY A 1 89 ? -11.573 -6.081 7.049 1.00 93.44 89 GLY A O 1
ATOM 737 N N . THR A 1 90 ? -12.594 -7.562 5.718 1.00 96.62 90 THR A N 1
ATOM 738 C CA . THR A 1 90 ? -11.553 -8.594 5.802 1.00 96.62 90 THR A CA 1
ATOM 739 C C . THR A 1 90 ? -11.035 -8.945 4.414 1.00 96.62 90 THR A C 1
ATOM 741 O O . THR A 1 90 ? -11.758 -9.451 3.555 1.00 96.62 90 THR A O 1
ATOM 744 N N . TRP A 1 91 ? -9.746 -8.689 4.213 1.00 97.94 91 TRP A N 1
ATOM 745 C CA . TRP A 1 91 ? -9.103 -8.737 2.910 1.00 97.94 91 TRP A CA 1
ATOM 746 C C . TRP A 1 91 ? -8.025 -9.810 2.861 1.00 97.94 91 TRP A C 1
ATOM 748 O O . TRP A 1 91 ? -7.180 -9.895 3.750 1.00 97.94 91 TRP A O 1
ATOM 758 N N . THR A 1 92 ? -7.994 -10.579 1.782 1.00 97.25 92 THR A N 1
ATOM 759 C CA . THR A 1 92 ? -6.903 -11.500 1.467 1.00 97.25 92 THR A CA 1
ATOM 760 C C . THR A 1 92 ? -6.074 -10.896 0.344 1.00 97.25 92 THR A C 1
ATOM 762 O O . THR A 1 92 ? -6.574 -10.714 -0.762 1.00 97.25 92 THR A O 1
ATOM 765 N N . VAL A 1 93 ? -4.803 -10.585 0.609 1.00 96.75 93 VAL A N 1
ATOM 766 C CA . VAL A 1 93 ? -3.844 -10.213 -0.444 1.00 96.75 93 VAL A CA 1
ATOM 767 C C . VAL A 1 93 ? -3.248 -11.495 -1.009 1.00 96.75 93 VAL A C 1
ATOM 769 O O . VAL A 1 93 ? -2.809 -12.361 -0.254 1.00 96.75 93 VAL A O 1
ATOM 772 N N . HIS A 1 94 ? -3.238 -11.634 -2.331 1.00 96.56 94 HIS A N 1
ATOM 773 C CA . HIS A 1 94 ? -2.766 -12.858 -2.969 1.00 96.56 94 HIS A CA 1
ATOM 774 C C . HIS A 1 94 ? -1.265 -13.057 -2.746 1.00 96.56 94 HIS A C 1
ATOM 776 O O . HIS A 1 94 ? -0.480 -12.106 -2.739 1.00 96.56 94 HIS A O 1
ATOM 782 N N . ASN A 1 95 ? -0.842 -14.314 -2.597 1.00 93.81 95 ASN A N 1
ATOM 783 C CA . ASN A 1 95 ? 0.554 -14.660 -2.307 1.00 93.81 95 ASN A CA 1
ATOM 784 C C . ASN A 1 95 ? 1.532 -14.214 -3.409 1.00 93.81 95 ASN A C 1
ATOM 786 O O . ASN A 1 95 ? 2.709 -13.969 -3.140 1.00 93.81 95 ASN A O 1
ATOM 790 N N . ASP A 1 96 ? 1.062 -14.106 -4.651 1.00 96.19 96 ASP A N 1
ATOM 791 C CA . ASP A 1 96 ? 1.837 -13.652 -5.802 1.00 96.19 96 ASP A CA 1
ATOM 792 C C . ASP A 1 96 ? 1.776 -12.129 -6.016 1.00 96.19 96 ASP A C 1
ATOM 794 O O . ASP A 1 96 ? 2.539 -11.614 -6.835 1.00 96.19 96 ASP A O 1
ATOM 798 N N . ALA A 1 97 ? 0.961 -11.389 -5.252 1.00 97.38 97 ALA A N 1
ATOM 799 C CA . ALA A 1 97 ? 0.768 -9.949 -5.425 1.00 97.38 97 ALA A CA 1
ATOM 800 C C . ALA A 1 97 ? 2.090 -9.171 -5.408 1.00 97.38 97 ALA A C 1
ATOM 802 O O . ALA A 1 97 ? 2.325 -8.325 -6.270 1.00 97.38 97 ALA A O 1
ATOM 803 N N . GLU A 1 98 ? 3.000 -9.486 -4.478 1.00 97.94 98 GLU A N 1
ATOM 804 C CA . GLU A 1 98 ? 4.313 -8.834 -4.420 1.00 97.94 98 GLU A CA 1
ATOM 805 C C . GLU A 1 98 ? 5.134 -9.081 -5.692 1.00 97.94 98 GLU A C 1
ATOM 807 O O . GLU A 1 98 ? 5.709 -8.145 -6.254 1.00 97.94 98 GLU A O 1
ATOM 812 N N . LYS A 1 99 ? 5.175 -10.330 -6.168 1.00 98.12 99 LYS A N 1
ATOM 813 C CA . LYS A 1 99 ? 5.906 -10.702 -7.384 1.00 98.12 99 LYS A CA 1
ATOM 814 C C . LYS A 1 99 ? 5.316 -9.993 -8.602 1.00 98.12 99 LYS A C 1
ATOM 816 O O . LYS A 1 99 ? 6.060 -9.393 -9.377 1.00 98.12 99 LYS A O 1
ATOM 821 N N . THR A 1 100 ? 3.994 -10.020 -8.741 1.00 98.12 100 THR A N 1
ATOM 822 C CA . THR A 1 100 ? 3.274 -9.412 -9.864 1.00 98.12 100 THR A CA 1
ATOM 823 C C . THR A 1 100 ? 3.462 -7.896 -9.892 1.00 98.12 100 THR A C 1
ATOM 825 O O . THR A 1 100 ? 3.827 -7.336 -10.925 1.00 98.12 100 THR A O 1
ATOM 828 N N . LEU A 1 101 ? 3.332 -7.220 -8.750 1.00 98.38 101 LEU A N 1
ATOM 829 C CA . LEU A 1 101 ? 3.549 -5.776 -8.644 1.00 98.38 101 LEU A CA 1
ATOM 830 C C . LEU A 1 101 ? 5.004 -5.370 -8.912 1.00 98.38 101 LEU A C 1
ATOM 832 O O . LEU A 1 101 ? 5.250 -4.312 -9.491 1.00 98.38 101 LEU A O 1
ATOM 836 N N . ARG A 1 102 ? 5.993 -6.179 -8.518 1.00 98.00 102 ARG A N 1
ATOM 837 C CA . ARG A 1 102 ? 7.400 -5.912 -8.866 1.00 98.00 102 ARG A CA 1
ATOM 838 C C . ARG A 1 102 ? 7.624 -6.001 -10.375 1.00 98.00 102 ARG A C 1
ATOM 840 O O . ARG A 1 102 ? 8.182 -5.064 -10.939 1.00 98.00 102 ARG A O 1
ATOM 847 N N . ALA A 1 103 ? 7.099 -7.040 -11.023 1.00 97.81 103 ALA A N 1
ATOM 848 C CA . ALA A 1 103 ? 7.196 -7.208 -12.472 1.00 97.81 103 ALA A CA 1
ATOM 849 C C . ALA A 1 103 ? 6.504 -6.071 -13.254 1.00 97.81 103 ALA A C 1
ATOM 851 O O . ALA A 1 103 ? 7.059 -5.554 -14.226 1.00 97.81 103 ALA A O 1
ATOM 852 N N . LEU A 1 104 ? 5.318 -5.631 -12.813 1.00 97.31 104 LEU A N 1
ATOM 853 C CA . LEU A 1 104 ? 4.626 -4.478 -13.406 1.00 97.31 104 LEU A CA 1
ATOM 854 C C . LEU A 1 104 ? 5.448 -3.185 -13.262 1.00 97.31 104 LEU A C 1
ATOM 856 O O . LEU A 1 104 ? 5.604 -2.435 -14.229 1.00 97.31 104 LEU A O 1
ATOM 860 N N . GLY A 1 105 ? 6.041 -2.962 -12.085 1.00 96.69 105 GLY A N 1
ATOM 861 C CA . GLY A 1 10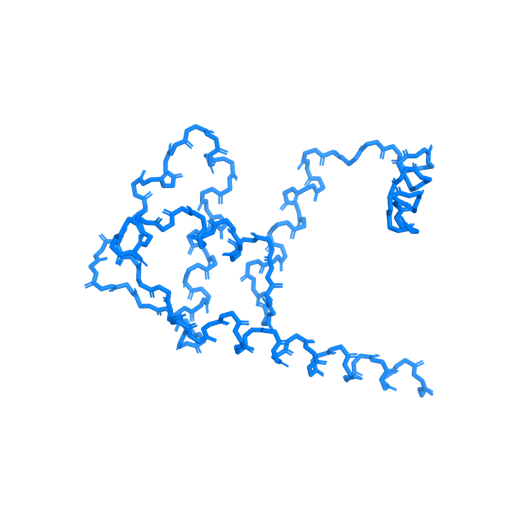5 ? 6.916 -1.820 -11.831 1.00 96.69 105 GLY A CA 1
ATOM 862 C C . GLY A 1 105 ? 8.164 -1.811 -12.716 1.00 96.69 105 GLY A C 1
ATOM 863 O O . GLY A 1 105 ? 8.487 -0.779 -13.302 1.00 96.69 105 GLY A O 1
ATOM 864 N N . GLU A 1 106 ? 8.829 -2.958 -12.856 1.00 96.38 106 GLU A N 1
ATOM 865 C CA . GLU A 1 106 ? 10.001 -3.126 -13.725 1.00 96.38 106 GLU A CA 1
ATOM 866 C C . GLU A 1 106 ? 9.665 -2.814 -15.186 1.00 96.38 106 GLU A C 1
ATOM 868 O O . GLU A 1 106 ? 10.362 -2.029 -15.833 1.00 96.38 106 GLU A O 1
ATOM 873 N N . ARG A 1 107 ? 8.546 -3.343 -15.696 1.00 94.06 107 ARG A N 1
ATOM 874 C CA . ARG A 1 107 ? 8.074 -3.047 -17.055 1.00 94.06 107 ARG A CA 1
ATOM 875 C C . ARG A 1 107 ? 7.829 -1.549 -17.261 1.00 94.06 107 ARG A C 1
ATOM 877 O O . ARG A 1 107 ? 8.218 -1.001 -18.294 1.00 94.06 107 ARG A O 1
ATOM 884 N N . GLY A 1 108 ? 7.211 -0.880 -16.288 1.00 93.12 108 GLY A N 1
ATOM 885 C CA . GLY A 1 108 ? 6.976 0.564 -16.336 1.00 93.12 108 GLY A CA 1
ATOM 886 C C . GLY A 1 108 ? 8.268 1.390 -16.331 1.00 93.12 108 GLY A C 1
ATOM 887 O O . GLY A 1 108 ? 8.357 2.407 -17.023 1.00 93.12 108 GLY A O 1
ATOM 888 N N . ASP A 1 109 ? 9.282 0.951 -15.586 1.00 92.50 109 ASP A N 1
ATOM 889 C CA . ASP A 1 109 ? 10.582 1.623 -15.523 1.00 92.50 109 ASP A CA 1
ATOM 890 C C . ASP A 1 109 ? 11.384 1.445 -16.827 1.00 92.50 109 ASP A C 1
ATOM 892 O O . ASP A 1 109 ? 12.010 2.403 -17.293 1.00 92.50 109 ASP A O 1
ATOM 896 N N . ILE A 1 110 ? 11.303 0.271 -17.470 1.00 91.56 110 ILE A N 1
ATOM 897 C CA . ILE A 1 110 ? 11.895 0.020 -18.797 1.00 91.56 110 ILE A CA 1
ATOM 898 C C . ILE A 1 110 ? 11.302 0.976 -19.836 1.00 91.56 110 ILE A C 1
ATOM 900 O O . ILE A 1 110 ? 12.048 1.696 -20.501 1.00 91.56 110 ILE A O 1
ATOM 904 N N . ILE A 1 111 ? 9.969 1.051 -19.930 1.00 91.50 111 ILE A N 1
ATOM 905 C CA . ILE A 1 111 ? 9.279 1.935 -20.887 1.00 91.50 111 ILE A CA 1
ATOM 906 C C . ILE A 1 111 ? 9.694 3.394 -20.670 1.00 91.50 111 ILE A C 1
ATOM 908 O O . ILE A 1 111 ? 10.028 4.097 -21.623 1.00 91.50 111 ILE A O 1
ATOM 912 N N . ARG A 1 112 ? 9.735 3.846 -19.411 1.00 91.38 112 ARG A N 1
ATOM 913 C CA . ARG A 1 112 ? 10.128 5.220 -19.069 1.00 91.38 112 ARG A CA 1
ATOM 914 C C . ARG A 1 112 ? 11.580 5.521 -19.436 1.00 91.38 112 ARG A C 1
ATOM 916 O O . ARG A 1 112 ? 11.888 6.646 -19.816 1.00 91.38 112 ARG A O 1
ATOM 923 N N . THR A 1 113 ? 12.468 4.541 -19.294 1.00 92.50 113 THR A N 1
ATOM 924 C CA . THR A 1 113 ? 13.883 4.684 -19.654 1.00 92.50 113 THR A CA 1
ATOM 925 C C . THR A 1 113 ? 14.039 4.800 -21.168 1.00 92.50 113 THR A C 1
ATOM 927 O O . THR A 1 113 ? 14.712 5.716 -21.631 1.00 92.50 113 THR A O 1
ATOM 930 N N . MET A 1 114 ? 13.344 3.957 -21.940 1.00 87.69 114 MET A N 1
ATOM 931 C CA . MET A 1 114 ? 13.337 4.026 -23.407 1.00 87.69 114 MET A CA 1
ATOM 932 C C . MET A 1 114 ? 12.790 5.365 -23.919 1.00 87.69 114 MET A C 1
ATOM 934 O O . MET A 1 114 ? 13.393 5.977 -24.790 1.00 87.69 114 MET A O 1
ATOM 938 N N . GLN A 1 115 ? 11.695 5.861 -23.335 1.00 86.75 115 GLN A N 1
ATOM 939 C CA . GLN A 1 115 ? 11.100 7.151 -23.706 1.00 86.75 115 GLN A CA 1
ATOM 940 C C . GLN A 1 115 ? 12.011 8.358 -23.453 1.00 86.75 115 GLN A C 1
ATOM 942 O O . GLN A 1 115 ? 11.827 9.384 -24.091 1.00 86.75 115 GLN A O 1
ATOM 947 N N . ARG A 1 116 ? 12.956 8.266 -22.511 1.00 87.06 116 ARG A N 1
ATOM 948 C CA . ARG A 1 116 ? 13.907 9.349 -22.199 1.00 87.06 116 ARG A CA 1
ATOM 949 C C . ARG A 1 116 ? 15.161 9.330 -23.072 1.00 87.06 116 ARG A C 1
ATOM 951 O O . ARG A 1 116 ? 15.919 10.291 -23.033 1.00 87.06 116 ARG A O 1
ATOM 958 N N . ALA A 1 117 ? 15.414 8.222 -23.765 1.00 82.19 117 ALA A N 1
ATOM 959 C CA . ALA A 1 117 ? 16.586 8.032 -24.615 1.00 82.19 117 ALA A CA 1
ATOM 960 C C . ALA A 1 117 ? 16.326 8.381 -26.095 1.00 82.19 117 ALA A C 1
ATOM 962 O O . ALA A 1 117 ? 17.252 8.292 -26.898 1.00 82.19 117 ALA A O 1
ATOM 963 N N . MET A 1 118 ? 15.088 8.748 -26.442 1.00 67.62 118 MET A N 1
ATOM 964 C CA . MET A 1 118 ? 14.678 9.280 -27.748 1.00 67.62 118 MET A CA 1
ATOM 965 C C . MET A 1 118 ? 14.484 10.789 -27.645 1.00 67.62 118 MET A C 1
ATOM 967 O O . MET A 1 118 ? 14.857 11.482 -28.612 1.00 67.62 118 MET A O 1
#

Secondary structure (DSSP, 8-state):
--HHHHHHHHHHHHH-SPPHHHHHHHHHHHTT-SS--HHHHHHHHH--TTSEEETTGGGSTTTTTTHHHHHHHHHHHHHTTSEEEEETTEEEE-TTHHHHHHHHHHHHHHHHHHHH--

Foldseek 3Di:
DDPVVVVVVVCCVVVNDDDPVNVLVVLQVVLQALADDVLNVVQQVCQDPVQKHALVSCVPPVNVSCSVSNVSNQVNCVVVVQKDCPDVRIIHGHPCSNVRRHVRVVVVVVVVVVVVVD

I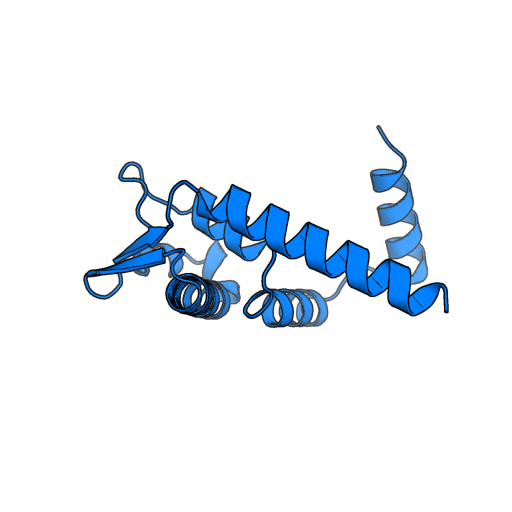nterPro domains:
  IPR021795 Protein of unknown function DUF3363 [PF11843] (71-118)

Mean predicted aligned error: 6.94 Å

Solvent-accessible surface area (backbone atoms only — not comparable to full-atom values): 6681 Å² total; per-residue (Å²): 137,59,72,70,58,59,53,52,53,57,49,32,74,77,70,44,76,84,47,71,67,55,52,51,54,52,52,59,58,48,33,78,47,70,35,69,50,70,61,56,56,48,50,64,66,61,26,44,99,86,56,32,35,44,52,72,67,38,64,39,80,92,34,51,90,48,31,69,49,49,52,50,26,50,56,42,33,33,76,70,73,32,27,46,72,83,42,98,59,34,29,40,62,42,91,57,34,63,62,52,22,42,53,44,33,51,53,53,52,51,52,54,52,56,66,72,76,110

Nearest PDB structures (foldseek):
  6zmt-assembly1_U  TM=5.725E-01  e=4.409E-01  Homo sapiens
  4d5l-assembly1_T  TM=5.094E-01  e=4.701E-01  Oryctolagus cuniculus
  8a98-assembly1_SX  TM=5.591E-01  e=6.477E-01  Leishmania major strain Friedlin
  8gx4-assembly1_A  TM=5.155E-01  e=9.516E-01  Apiospora montagnei NRRL 25634
  7wvs-assembly1_A  TM=5.124E-01  e=1.082E+00  Aspergillus carbonarius ITEM 5010